Protein AF-A0A924PVJ4-F1 (afdb_monomer)

pLDDT: mean 92.52, std 4.92, range [64.56, 98.62]

Solvent-accessible surface area (backbone atoms only — not comparable to full-atom values): 4918 Å² total; per-residue (Å²): 134,85,91,56,91,48,78,90,68,40,93,68,89,48,82,87,71,52,72,99,71,83,89,83,83,83,82,90,58,88,91,54,81,90,74,87,56,73,70,67,55,64,70,49,51,66,58,52,53,42,49,53,48,22,72,76,66,74,52,81,74,88,61,82,79,86,69,136

Structure (mmCIF, N/CA/C/O backbone):
data_AF-A0A924PVJ4-F1
#
_entry.id   AF-A0A924PVJ4-F1
#
loop_
_atom_site.group_PDB
_atom_site.id
_atom_site.type_symbol
_atom_site.label_atom_id
_atom_site.label_alt_id
_atom_site.label_comp_id
_atom_site.label_asym_id
_atom_site.label_entity_id
_atom_site.label_seq_id
_atom_site.pdbx_PDB_ins_code
_atom_site.Cartn_x
_atom_site.Cartn_y
_atom_site.Cartn_z
_atom_site.occupancy
_atom_site.B_iso_or_equiv
_atom_site.auth_seq_id
_atom_site.auth_comp_id
_atom_site.auth_asym_id
_atom_site.auth_atom_id
_atom_site.pdbx_PDB_model_num
ATOM 1 N N . MET A 1 1 ? -10.913 21.262 12.350 1.00 64.56 1 MET A N 1
ATOM 2 C CA . MET A 1 1 ? -10.174 21.172 13.626 1.00 64.56 1 MET A CA 1
ATOM 3 C C . MET A 1 1 ? -9.121 20.095 13.449 1.00 64.56 1 MET A C 1
ATOM 5 O O . MET A 1 1 ? -9.479 19.018 12.991 1.00 64.56 1 MET A O 1
ATOM 9 N N . MET A 1 2 ? -7.848 20.406 13.681 1.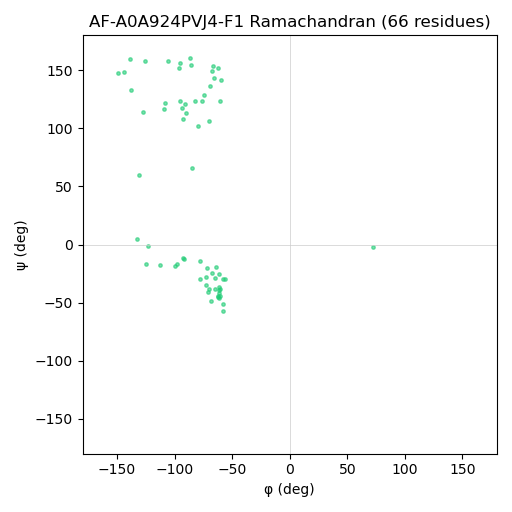00 77.00 2 MET A N 1
ATOM 10 C CA . MET A 1 2 ? -6.755 19.437 13.558 1.00 77.00 2 MET A CA 1
ATOM 11 C C . MET A 1 2 ? -6.694 18.630 14.860 1.00 77.00 2 MET A C 1
ATOM 13 O O . MET A 1 2 ? -6.648 19.228 15.931 1.00 77.00 2 MET A O 1
ATOM 17 N N . THR A 1 3 ? -6.799 17.303 14.778 1.00 87.31 3 THR A N 1
ATOM 18 C CA . THR A 1 3 ? -6.953 16.424 15.956 1.00 87.31 3 THR A CA 1
ATOM 19 C C . THR A 1 3 ? -5.630 15.890 16.501 1.00 87.31 3 THR A C 1
ATOM 21 O O . THR A 1 3 ? -5.613 15.339 17.594 1.00 87.31 3 THR A O 1
ATOM 24 N N . SER A 1 4 ? -4.534 16.052 15.759 1.00 92.44 4 SER A N 1
ATOM 25 C CA . SER A 1 4 ? -3.189 15.607 16.12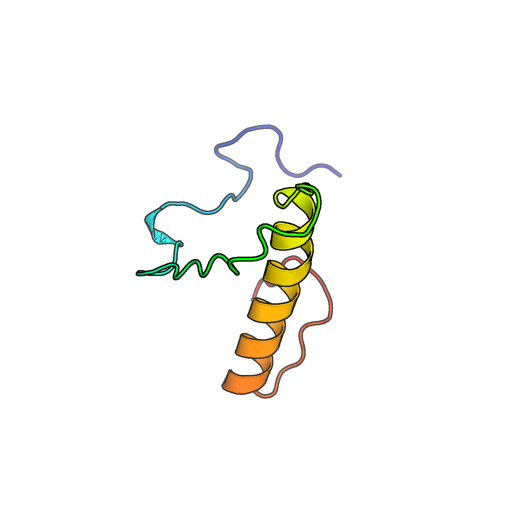8 1.00 92.44 4 SER A CA 1
ATOM 26 C C . SER A 1 4 ? -2.142 16.545 15.516 1.00 92.44 4 SER A C 1
ATOM 28 O O . SER A 1 4 ? -2.368 17.104 14.439 1.00 92.44 4 SER A O 1
ATOM 30 N N . VAL A 1 5 ? -1.018 16.732 16.214 1.00 94.75 5 VAL A N 1
ATOM 31 C CA . VAL A 1 5 ? 0.124 17.570 15.792 1.00 94.75 5 VAL A CA 1
ATOM 32 C C . VAL A 1 5 ? 1.473 16.865 15.962 1.00 94.75 5 VAL A C 1
ATOM 34 O O . VAL A 1 5 ? 2.521 17.471 1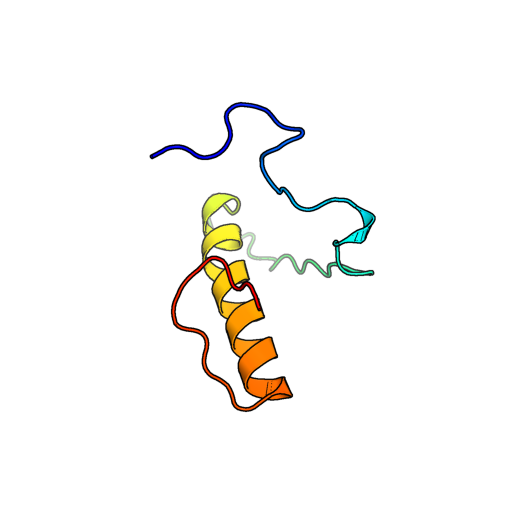5.748 1.00 94.75 5 VAL A O 1
ATOM 37 N N . ASP A 1 6 ? 1.460 15.598 16.362 1.00 93.25 6 ASP A N 1
ATOM 38 C CA . ASP A 1 6 ? 2.652 14.815 16.659 1.00 93.25 6 ASP A CA 1
ATOM 39 C C . ASP A 1 6 ? 2.503 13.390 16.110 1.00 93.25 6 ASP A C 1
ATOM 41 O O . ASP A 1 6 ? 1.400 12.907 15.857 1.00 93.25 6 ASP A O 1
ATOM 45 N N . TRP A 1 7 ? 3.631 12.709 15.926 1.00 91.38 7 TRP A N 1
ATOM 46 C CA . TRP A 1 7 ? 3.671 11.358 15.363 1.00 91.38 7 TRP A CA 1
ATOM 47 C C . TRP A 1 7 ? 3.043 10.293 16.259 1.00 91.38 7 TRP A C 1
ATOM 49 O O . TRP A 1 7 ? 2.632 9.253 15.762 1.00 91.38 7 TRP A O 1
ATOM 59 N N . SER A 1 8 ? 2.991 10.526 17.572 1.00 90.38 8 SER A N 1
ATOM 60 C CA . SER A 1 8 ? 2.443 9.551 18.515 1.00 90.38 8 SER A CA 1
ATOM 61 C C . SER A 1 8 ? 0.915 9.547 18.511 1.00 90.38 8 SER A C 1
ATOM 63 O O . SER A 1 8 ? 0.304 8.508 18.744 1.00 90.38 8 SER A O 1
ATOM 65 N N . SER A 1 9 ? 0.298 10.695 18.218 1.00 91.31 9 SER A N 1
ATOM 66 C CA . SER A 1 9 ? -1.153 10.863 18.163 1.00 91.31 9 SER A CA 1
ATOM 67 C C . SER A 1 9 ? -1.728 10.777 16.746 1.00 91.31 9 SER A C 1
ATOM 69 O O . SER A 1 9 ? -2.938 10.587 16.604 1.00 91.31 9 SER A O 1
ATOM 71 N N . TYR A 1 10 ? -0.902 10.903 15.698 1.00 92.38 10 TYR A N 1
ATOM 72 C CA . TYR A 1 10 ? -1.336 10.731 14.311 1.00 92.38 10 TYR A CA 1
ATOM 73 C C . TYR A 1 10 ? -1.174 9.265 13.883 1.00 92.38 10 TYR A C 1
ATOM 75 O O . TYR A 1 10 ? -0.042 8.795 13.767 1.00 92.38 10 TYR A O 1
ATOM 83 N N . PRO A 1 11 ? -2.268 8.526 13.623 1.00 89.31 11 PRO A N 1
ATOM 84 C CA . PRO A 1 11 ? -2.175 7.112 13.293 1.00 89.31 11 PRO A CA 1
ATOM 85 C C . PRO A 1 11 ? -1.552 6.931 11.904 1.00 89.31 11 PRO A C 1
ATOM 87 O O . PRO A 1 11 ? -2.191 7.175 10.878 1.00 89.31 11 PRO A O 1
ATOM 90 N N . ILE A 1 12 ? -0.297 6.490 11.889 1.00 91.12 12 ILE A N 1
ATOM 91 C CA . ILE A 1 12 ? 0.387 5.957 10.711 1.00 91.12 12 ILE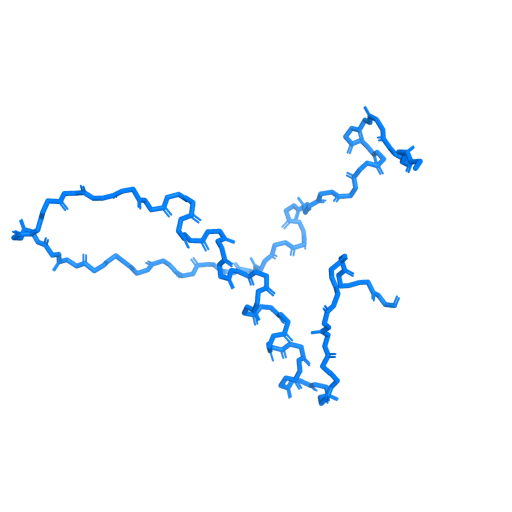 A CA 1
ATOM 92 C C . ILE A 1 12 ? 0.512 4.442 10.837 1.00 91.12 12 ILE A C 1
ATOM 94 O O . ILE A 1 12 ? 0.469 3.899 11.938 1.00 91.12 12 ILE A O 1
ATOM 98 N N . LEU A 1 13 ? 0.678 3.780 9.698 1.00 91.00 13 LEU A N 1
ATOM 99 C CA . LEU A 1 13 ? 0.902 2.342 9.622 1.00 91.00 13 LEU A CA 1
ATOM 100 C C . LEU A 1 13 ? 2.195 1.963 10.374 1.00 91.00 13 LEU A C 1
ATOM 102 O O . LEU A 1 13 ? 3.264 2.490 10.063 1.00 91.00 13 LEU A O 1
ATOM 106 N N . ASP A 1 14 ? 2.096 1.063 11.355 1.00 92.44 14 ASP A N 1
ATOM 107 C CA . ASP A 1 14 ? 3.237 0.435 12.036 1.00 92.44 14 ASP A CA 1
ATOM 108 C C . ASP A 1 14 ? 3.679 -0.810 11.241 1.00 92.44 14 ASP A C 1
ATOM 110 O O . ASP A 1 14 ? 2.916 -1.365 10.451 1.00 92.44 14 ASP A O 1
ATOM 114 N N . ILE A 1 15 ? 4.905 -1.300 11.448 1.00 93.44 15 ILE A N 1
ATOM 115 C CA . ILE A 1 15 ? 5.388 -2.515 10.770 1.00 93.44 15 ILE A CA 1
ATOM 116 C C . ILE A 1 15 ? 4.476 -3.723 11.025 1.00 93.44 15 ILE A C 1
ATOM 118 O O . ILE A 1 15 ? 4.356 -4.597 10.174 1.00 93.44 15 ILE A O 1
ATOM 122 N N . ARG A 1 16 ? 3.806 -3.758 12.181 1.00 94.19 16 ARG A N 1
ATOM 123 C CA . ARG A 1 16 ? 2.862 -4.823 12.550 1.00 94.19 16 ARG A CA 1
ATOM 124 C C . ARG A 1 16 ? 1.547 -4.776 11.771 1.00 94.19 16 ARG A C 1
ATOM 126 O O . ARG A 1 16 ? 0.856 -5.787 11.722 1.00 94.19 16 ARG A O 1
ATOM 133 N N . ASP A 1 17 ? 1.216 -3.630 11.184 1.00 92.31 17 ASP A N 1
ATOM 134 C CA . ASP A 1 17 ? 0.015 -3.433 10.367 1.00 92.31 17 ASP A CA 1
ATOM 135 C C . ASP A 1 17 ? 0.290 -3.700 8.874 1.00 92.31 17 ASP A C 1
ATOM 137 O O . ASP A 1 17 ? -0.640 -3.784 8.068 1.00 92.31 17 ASP A O 1
ATOM 141 N N . ALA A 1 18 ? 1.567 -3.813 8.482 1.00 92.69 18 ALA A N 1
ATOM 142 C CA . ALA A 1 18 ? 1.964 -4.131 7.117 1.00 92.69 18 ALA A CA 1
ATOM 143 C C . ALA A 1 18 ? 1.572 -5.576 6.745 1.00 92.69 18 ALA A C 1
ATOM 145 O O . ALA A 1 18 ? 1.578 -6.464 7.602 1.00 92.69 18 ALA A O 1
ATOM 146 N N . PRO A 1 19 ? 1.269 -5.854 5.462 1.00 92.94 19 PRO A N 1
ATOM 147 C CA . PRO A 1 19 ? 1.072 -7.225 5.01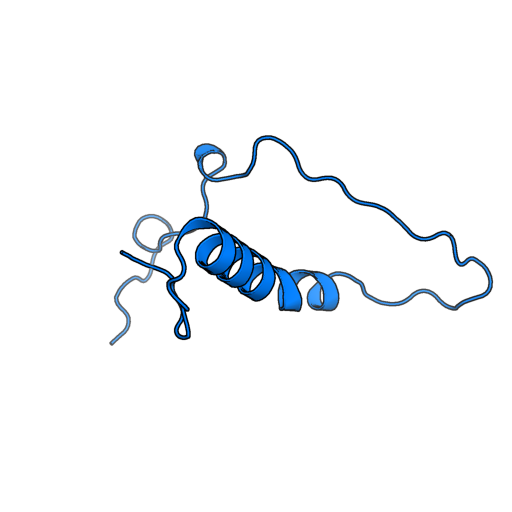2 1.00 92.94 19 PRO A CA 1
ATOM 148 C C . PRO A 1 19 ? 2.360 -8.042 5.178 1.00 92.94 19 PRO A C 1
ATOM 150 O O . PRO A 1 19 ? 3.464 -7.515 5.063 1.00 92.94 19 PRO A O 1
ATOM 153 N N . GLU A 1 20 ? 2.215 -9.355 5.364 1.00 95.56 20 GLU A N 1
ATOM 154 C CA . GLU A 1 20 ? 3.348 -10.285 5.495 1.00 95.56 20 GLU A CA 1
ATOM 155 C C . GLU A 1 20 ? 4.288 -10.252 4.275 1.00 95.56 20 GLU A C 1
ATOM 157 O O . GLU A 1 20 ? 5.491 -10.474 4.400 1.00 95.56 20 GLU A O 1
ATOM 162 N N . SER A 1 21 ? 3.755 -9.953 3.085 1.00 95.56 21 SER A N 1
ATOM 163 C CA . SER A 1 21 ? 4.541 -9.834 1.857 1.00 95.56 21 SER A CA 1
ATOM 164 C C . SER A 1 21 ? 4.021 -8.734 0.930 1.00 95.56 21 SER A C 1
ATOM 166 O O . SER A 1 21 ? 2.821 -8.465 0.859 1.00 95.56 21 SER A O 1
ATOM 168 N N . ILE A 1 22 ? 4.945 -8.118 0.186 1.00 93.81 22 ILE A N 1
ATOM 169 C CA . ILE A 1 22 ? 4.664 -7.187 -0.912 1.00 93.81 22 ILE A CA 1
ATOM 170 C C . ILE A 1 22 ? 5.434 -7.682 -2.135 1.00 93.81 22 ILE A C 1
ATOM 172 O O . ILE A 1 22 ? 6.664 -7.670 -2.153 1.00 93.81 22 ILE A O 1
ATOM 176 N N . ASN A 1 23 ? 4.708 -8.115 -3.164 1.00 95.31 23 ASN A N 1
ATOM 177 C CA . ASN A 1 23 ? 5.302 -8.581 -4.413 1.00 95.31 23 ASN A CA 1
ATOM 178 C C . ASN A 1 23 ? 5.368 -7.429 -5.418 1.00 95.31 23 ASN A C 1
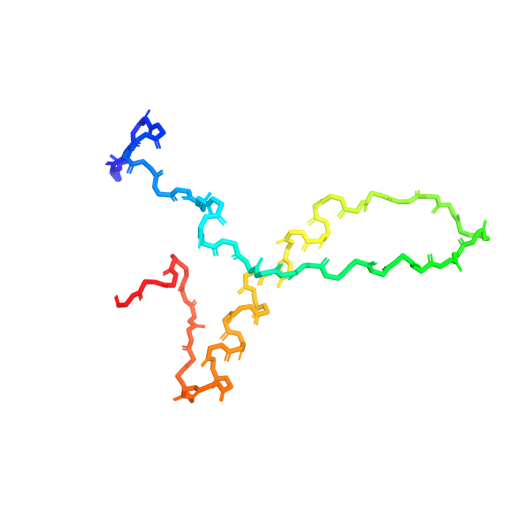ATOM 180 O O . ASN A 1 23 ? 4.335 -6.911 -5.841 1.00 95.31 23 ASN A O 1
ATOM 184 N N . VAL A 1 24 ? 6.581 -7.051 -5.823 1.00 93.69 24 VAL A N 1
ATOM 185 C CA . VAL A 1 24 ? 6.818 -5.988 -6.807 1.00 93.69 24 VAL A CA 1
ATOM 186 C C . VAL A 1 24 ? 7.293 -6.611 -8.113 1.00 93.69 24 VAL A C 1
ATOM 188 O O . VAL A 1 24 ? 8.318 -7.290 -8.149 1.00 93.69 24 VAL A O 1
ATOM 191 N N . VAL A 1 25 ? 6.557 -6.363 -9.196 1.00 93.31 25 VAL A N 1
ATOM 192 C CA . VAL A 1 25 ? 6.913 -6.824 -10.543 1.00 93.31 25 VAL A CA 1
ATOM 193 C C . VAL A 1 25 ? 7.330 -5.622 -11.380 1.00 93.31 25 VAL A C 1
ATOM 195 O O . VAL A 1 25 ? 6.528 -4.727 -11.638 1.00 93.31 25 VAL A O 1
ATOM 198 N N . LEU A 1 26 ? 8.589 -5.607 -11.817 1.00 90.69 26 LEU A N 1
ATOM 199 C CA . LEU A 1 26 ? 9.097 -4.604 -12.748 1.00 90.69 26 LEU A CA 1
ATOM 200 C C . LEU A 1 26 ? 8.920 -5.108 -14.178 1.00 90.69 26 LEU A C 1
ATOM 202 O O . LEU A 1 26 ? 9.455 -6.153 -14.549 1.00 90.69 26 LEU A O 1
ATOM 206 N N . MET A 1 27 ? 8.173 -4.361 -14.987 1.00 90.31 27 MET A N 1
ATOM 207 C CA . MET A 1 27 ? 8.038 -4.659 -16.411 1.00 90.31 27 MET A CA 1
ATOM 208 C C . MET A 1 27 ? 9.306 -4.219 -17.146 1.00 90.31 27 MET A C 1
ATOM 210 O O . MET A 1 27 ? 9.703 -3.056 -17.071 1.00 90.31 27 MET A O 1
ATOM 214 N N . ASN A 1 28 ? 9.946 -5.152 -17.851 1.00 91.88 28 ASN A N 1
ATOM 215 C CA . ASN A 1 28 ? 11.160 -4.882 -18.614 1.00 91.88 28 ASN A CA 1
ATOM 216 C C . ASN A 1 28 ? 10.807 -4.227 -19.957 1.00 91.88 28 ASN A C 1
ATOM 218 O O . ASN A 1 28 ? 10.368 -4.920 -20.871 1.00 91.88 28 ASN A O 1
ATOM 222 N N . HIS A 1 29 ? 10.984 -2.908 -20.052 1.00 92.62 29 HIS A N 1
ATOM 223 C CA . HIS A 1 29 ? 10.614 -2.106 -21.225 1.00 92.62 29 HIS A CA 1
ATOM 224 C C . HIS A 1 29 ? 11.779 -1.189 -21.672 1.00 92.62 29 HIS A C 1
ATOM 226 O O . HIS A 1 29 ? 11.657 0.040 -21.626 1.00 92.62 29 HIS A O 1
ATOM 232 N N . PRO A 1 30 ? 12.949 -1.762 -22.031 1.00 94.00 30 PRO A N 1
ATOM 233 C CA . PRO A 1 30 ? 14.203 -1.027 -22.260 1.00 94.00 30 PRO A CA 1
ATOM 234 C C . PRO A 1 30 ? 14.162 -0.039 -23.436 1.00 94.00 30 PRO A C 1
ATOM 236 O O . PRO A 1 30 ? 15.002 0.853 -23.526 1.00 94.00 30 PRO A O 1
ATOM 239 N N . GLU A 1 31 ? 13.208 -0.198 -24.347 1.00 97.19 31 GLU A N 1
ATOM 240 C CA . GLU A 1 31 ? 12.970 0.663 -25.501 1.00 97.19 31 GLU A CA 1
ATOM 241 C C . GLU A 1 31 ? 12.245 1.973 -25.156 1.00 97.19 31 GLU A C 1
ATOM 243 O O . GLU A 1 31 ? 12.221 2.890 -25.977 1.00 97.19 31 GLU A O 1
ATOM 248 N N . ALA A 1 32 ? 11.652 2.081 -23.961 1.00 94.69 32 ALA A N 1
ATOM 249 C CA . ALA A 1 32 ? 10.997 3.303 -23.500 1.00 94.69 32 ALA A CA 1
ATOM 250 C C . ALA A 1 32 ? 11.926 4.146 -22.621 1.00 94.69 32 ALA A C 1
ATOM 252 O O . ALA A 1 32 ? 12.792 3.639 -21.909 1.00 94.69 32 ALA A O 1
ATOM 253 N N . ALA A 1 33 ? 11.704 5.461 -22.632 1.00 95.06 33 ALA A N 1
ATOM 254 C CA . ALA A 1 33 ? 12.372 6.353 -21.696 1.00 95.06 33 ALA A CA 1
ATOM 255 C C . ALA A 1 33 ? 11.916 6.063 -20.249 1.00 95.06 33 ALA A C 1
ATOM 257 O O . ALA A 1 33 ? 10.731 5.792 -20.032 1.00 95.06 33 ALA A O 1
ATOM 258 N N . PRO A 1 34 ? 12.808 6.165 -19.245 1.00 91.31 34 PRO A N 1
ATOM 259 C CA . PRO A 1 34 ? 12.428 6.011 -17.846 1.00 91.31 34 PRO A CA 1
ATOM 260 C C . PRO A 1 34 ? 11.372 7.035 -17.414 1.00 91.31 34 PRO A C 1
ATOM 262 O O . PRO A 1 34 ? 11.453 8.215 -17.760 1.00 91.31 34 PRO A O 1
ATOM 265 N N . THR A 1 35 ? 10.420 6.599 -16.590 1.00 91.00 35 THR A N 1
ATOM 266 C CA . THR A 1 35 ? 9.386 7.457 -15.995 1.00 91.00 35 THR A CA 1
ATOM 267 C C . THR A 1 35 ? 9.360 7.318 -14.476 1.00 91.00 35 THR A C 1
ATOM 269 O O . THR A 1 35 ? 9.791 6.307 -13.922 1.00 91.00 35 THR A O 1
ATOM 272 N N . GLY A 1 36 ? 8.820 8.320 -13.779 1.00 90.81 36 GLY A N 1
ATOM 273 C CA . GLY A 1 36 ? 8.634 8.254 -12.329 1.00 90.81 36 GLY A CA 1
ATOM 274 C C . GLY A 1 36 ? 7.556 7.242 -11.923 1.00 90.81 36 GLY A C 1
ATOM 275 O O . GLY A 1 36 ? 6.485 7.208 -12.522 1.00 90.81 36 GLY A O 1
ATOM 276 N N . ALA A 1 37 ? 7.828 6.450 -10.882 1.00 89.94 37 ALA A N 1
ATOM 277 C CA . ALA A 1 37 ? 6.898 5.443 -10.353 1.00 89.94 37 ALA A CA 1
ATOM 278 C C . ALA A 1 37 ? 6.363 5.760 -8.942 1.00 89.94 37 ALA A C 1
ATOM 280 O O . ALA A 1 37 ? 5.344 5.201 -8.541 1.00 89.94 37 ALA A O 1
ATOM 281 N N . GLY A 1 38 ? 7.015 6.665 -8.200 1.00 90.25 38 GLY A N 1
ATOM 282 C CA . GLY A 1 38 ? 6.688 6.938 -6.794 1.00 90.25 38 GLY A CA 1
ATOM 283 C C . GLY A 1 38 ? 5.237 7.376 -6.587 1.00 90.25 38 GLY A C 1
ATOM 284 O O . GLY A 1 38 ? 4.478 6.710 -5.902 1.00 90.25 38 GLY A O 1
ATOM 285 N N . GLU A 1 39 ? 4.803 8.452 -7.243 1.00 93.69 39 GLU A N 1
ATOM 286 C CA . GLU A 1 39 ? 3.421 8.926 -7.080 1.00 93.69 39 GLU A CA 1
ATOM 287 C C . GLU A 1 39 ? 2.387 8.024 -7.761 1.00 93.69 39 GLU A C 1
ATOM 289 O O . GLU A 1 39 ? 1.263 7.894 -7.281 1.00 93.69 39 GLU A O 1
ATOM 294 N N . ALA A 1 40 ? 2.736 7.434 -8.908 1.00 90.00 40 ALA A N 1
ATOM 295 C CA . ALA A 1 40 ? 1.802 6.631 -9.692 1.00 90.00 40 ALA A CA 1
ATOM 296 C C . ALA A 1 40 ? 1.359 5.372 -8.932 1.00 90.00 40 ALA A C 1
ATOM 298 O O . ALA A 1 40 ? 0.184 5.014 -8.983 1.00 90.00 40 ALA A O 1
ATOM 299 N N . THR A 1 41 ? 2.282 4.744 -8.198 1.00 87.56 41 THR A N 1
ATOM 300 C CA . THR A 1 41 ? 2.007 3.558 -7.374 1.00 87.56 41 THR A CA 1
ATOM 301 C C . THR A 1 41 ? 1.109 3.892 -6.179 1.00 87.56 41 THR A C 1
ATOM 303 O O . THR A 1 41 ? 0.052 3.278 -6.035 1.00 87.56 41 THR A O 1
ATOM 306 N N . CYS A 1 42 ? 1.412 4.947 -5.415 1.00 89.69 42 CYS A N 1
ATOM 307 C CA . CYS A 1 42 ? 0.616 5.332 -4.240 1.00 89.69 42 CYS A CA 1
ATOM 308 C C . CYS A 1 42 ? -0.852 5.694 -4.554 1.00 89.69 42 CYS A C 1
ATOM 310 O O . CYS A 1 42 ? -1.724 5.580 -3.694 1.00 89.69 42 CYS A O 1
ATOM 312 N N . ARG A 1 43 ? -1.168 6.130 -5.784 1.00 90.12 43 ARG A N 1
ATOM 313 C CA . ARG A 1 43 ? -2.535 6.548 -6.163 1.00 90.12 43 ARG A CA 1
ATOM 314 C C . ARG A 1 43 ? -3.560 5.414 -6.136 1.00 90.12 43 ARG A C 1
ATOM 316 O O . ARG A 1 43 ? -4.743 5.686 -5.936 1.00 90.12 43 ARG A O 1
ATOM 323 N N . VAL A 1 44 ? -3.144 4.170 -6.371 1.00 92.25 44 VAL A N 1
ATOM 324 C CA . VAL A 1 44 ? -4.072 3.037 -6.554 1.00 92.25 44 VAL A CA 1
ATOM 325 C C . VAL A 1 44 ? -4.237 2.167 -5.308 1.00 92.25 44 VAL A C 1
ATOM 327 O O . VAL A 1 44 ? -5.240 1.463 -5.192 1.00 92.25 44 VAL A O 1
ATOM 330 N N . GLU A 1 45 ? -3.313 2.254 -4.350 1.00 92.31 45 GLU A N 1
ATOM 331 C CA . GLU A 1 45 ? -3.255 1.388 -3.164 1.00 92.31 45 GLU A CA 1
ATOM 332 C C . GLU A 1 45 ? -4.539 1.450 -2.325 1.00 92.31 45 GLU A C 1
ATOM 334 O O . GLU A 1 45 ? -5.175 0.428 -2.070 1.00 92.31 45 GLU A O 1
ATOM 339 N N . SER A 1 46 ? -4.990 2.658 -1.968 1.00 92.81 46 SER A N 1
ATOM 340 C CA . SER A 1 46 ? -6.201 2.841 -1.150 1.00 92.81 46 SER A CA 1
ATOM 341 C C . SER A 1 46 ? -7.454 2.273 -1.830 1.00 92.81 46 SER A C 1
ATOM 343 O O . SER A 1 46 ? -8.314 1.684 -1.178 1.00 92.81 46 SER A O 1
ATOM 345 N N . ALA A 1 47 ? -7.566 2.426 -3.153 1.00 94.81 47 ALA A N 1
ATOM 346 C CA . ALA A 1 47 ? -8.701 1.903 -3.908 1.00 94.81 47 ALA A CA 1
ATOM 347 C C . ALA A 1 47 ? -8.672 0.368 -3.991 1.00 94.81 47 ALA A C 1
ATOM 349 O O . ALA A 1 47 ? -9.721 -0.267 -3.880 1.00 94.81 47 ALA A O 1
ATOM 350 N N . ALA A 1 48 ? -7.485 -0.229 -4.142 1.00 95.62 48 ALA A N 1
ATOM 351 C CA . ALA A 1 48 ? -7.312 -1.678 -4.133 1.00 95.62 48 ALA A CA 1
ATOM 352 C C . ALA A 1 48 ? -7.739 -2.288 -2.787 1.00 95.62 48 ALA A C 1
ATOM 354 O O . ALA A 1 48 ? -8.524 -3.235 -2.774 1.00 95.62 48 ALA A O 1
ATOM 355 N N . VAL A 1 49 ? -7.323 -1.688 -1.665 1.00 94.62 49 VAL A N 1
ATOM 356 C CA . VAL A 1 49 ? -7.732 -2.121 -0.315 1.00 94.62 49 VAL A CA 1
ATOM 357 C C . VAL A 1 49 ? -9.249 -1.994 -0.119 1.00 94.62 49 VAL A C 1
ATOM 359 O O . VAL A 1 49 ? -9.892 -2.939 0.335 1.00 94.62 49 VAL A O 1
ATOM 362 N N . ALA 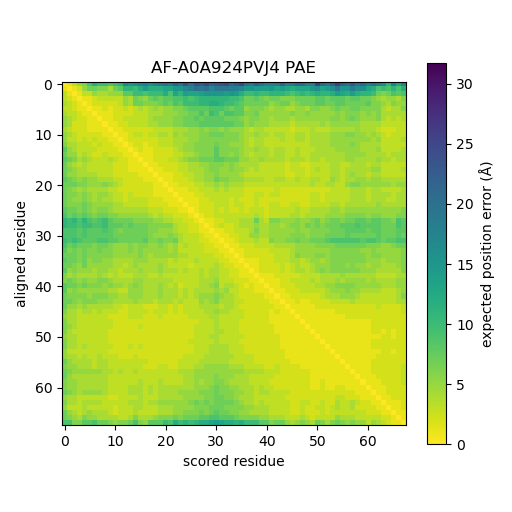A 1 50 ? -9.857 -0.872 -0.524 1.00 96.69 50 ALA A N 1
ATOM 363 C CA . ALA A 1 50 ? -11.310 -0.682 -0.433 1.00 96.69 50 ALA A CA 1
ATOM 364 C C . ALA A 1 50 ? -12.099 -1.715 -1.260 1.00 96.69 50 ALA A C 1
ATOM 366 O O . ALA A 1 50 ? -13.175 -2.159 -0.855 1.00 96.69 50 ALA A O 1
ATOM 367 N N . ASN A 1 51 ? -11.575 -2.094 -2.429 1.00 97.69 51 ASN A N 1
ATOM 368 C CA . ASN A 1 51 ? -12.176 -3.118 -3.277 1.00 97.69 51 ASN A CA 1
ATOM 369 C C . ASN A 1 51 ? -12.039 -4.516 -2.670 1.00 97.69 51 ASN A C 1
ATOM 371 O O . ASN A 1 51 ? -13.012 -5.260 -2.708 1.00 97.69 51 ASN A O 1
ATOM 375 N N . ALA A 1 52 ? -10.890 -4.848 -2.075 1.00 97.00 52 ALA A N 1
ATOM 376 C CA . ALA A 1 52 ? -10.704 -6.107 -1.355 1.00 97.00 52 ALA A CA 1
ATOM 377 C C . ALA A 1 52 ? -11.664 -6.220 -0.158 1.00 97.00 52 ALA A C 1
ATOM 379 O O . ALA A 1 52 ? -12.263 -7.267 0.066 1.00 97.00 52 ALA A O 1
ATOM 380 N N . PHE A 1 53 ? -11.891 -5.120 0.569 1.00 96.88 53 PHE A N 1
ATOM 381 C CA . PHE A 1 53 ? -12.897 -5.080 1.631 1.00 96.88 53 PHE A CA 1
ATOM 382 C C . PHE A 1 53 ? -14.315 -5.317 1.095 1.00 96.88 53 PHE A C 1
ATOM 384 O O . PHE A 1 53 ? -15.080 -6.085 1.679 1.00 96.88 53 PHE A O 1
ATOM 391 N N . PHE A 1 54 ? -14.679 -4.677 -0.021 1.00 97.81 54 PHE A N 1
ATOM 392 C CA . PHE A 1 54 ? -15.973 -4.908 -0.667 1.00 97.81 54 PHE A CA 1
ATOM 393 C C . PHE A 1 54 ? -16.133 -6.361 -1.124 1.00 97.81 54 PHE A C 1
ATOM 395 O O . PHE A 1 54 ? -17.201 -6.928 -0.928 1.00 97.81 54 PHE A O 1
ATOM 402 N N . ASP A 1 55 ? -15.092 -6.960 -1.698 1.00 98.62 55 ASP A N 1
ATOM 403 C CA . ASP A 1 55 ? -15.089 -8.365 -2.113 1.00 98.62 55 ASP A CA 1
ATOM 404 C C . ASP A 1 55 ? -15.322 -9.306 -0.919 1.00 98.62 55 ASP A C 1
ATOM 406 O O . ASP A 1 55 ? -16.184 -10.180 -0.968 1.00 98.62 55 ASP A O 1
ATOM 410 N N . ALA A 1 56 ? -14.649 -9.048 0.206 1.00 98.06 56 ALA A N 1
ATOM 411 C CA . ALA A 1 56 ? -14.770 -9.858 1.414 1.00 98.06 56 ALA A CA 1
ATOM 412 C C . ALA A 1 56 ? -16.102 -9.684 2.172 1.00 98.06 56 ALA A C 1
ATOM 414 O O . ALA A 1 56 ? -16.519 -10.593 2.889 1.00 98.06 56 ALA A O 1
ATOM 415 N N . THR A 1 57 ? -16.757 -8.521 2.073 1.00 97.56 57 THR A N 1
ATOM 416 C CA . THR A 1 57 ? -17.880 -8.154 2.967 1.00 97.56 57 THR A CA 1
ATOM 417 C C . THR A 1 57 ? -19.183 -7.781 2.258 1.00 97.56 57 THR A C 1
ATOM 419 O O . THR A 1 57 ? -20.229 -7.694 2.898 1.00 97.56 57 THR A O 1
ATOM 422 N N . GLY A 1 58 ? -19.144 -7.487 0.958 1.00 97.75 58 GLY A N 1
ATOM 423 C CA . GLY A 1 58 ? -20.245 -6.875 0.208 1.00 97.75 58 GLY A CA 1
ATOM 424 C C . GLY A 1 58 ? -20.496 -5.390 0.523 1.00 97.75 58 GLY A C 1
ATOM 425 O O . GLY A 1 58 ? -21.359 -4.768 -0.100 1.00 97.75 58 GLY A O 1
ATOM 426 N N . VAL A 1 59 ? -19.757 -4.778 1.458 1.00 96.94 59 VAL A N 1
ATOM 427 C CA . VAL A 1 59 ? -19.956 -3.382 1.880 1.00 96.94 59 VAL A CA 1
ATOM 428 C C . VAL A 1 59 ? -19.017 -2.446 1.123 1.00 96.94 59 VAL A C 1
ATOM 430 O O . VAL A 1 59 ? -17.798 -2.600 1.128 1.00 96.94 59 VAL A O 1
ATOM 433 N N . ARG A 1 60 ? -19.582 -1.438 0.443 1.00 97.31 60 ARG A N 1
ATOM 434 C CA . ARG A 1 60 ? -18.806 -0.500 -0.384 1.00 97.31 60 ARG A CA 1
ATOM 435 C C . ARG A 1 60 ? -18.396 0.738 0.409 1.00 97.31 60 ARG A C 1
ATOM 437 O O . ARG A 1 60 ? -19.212 1.638 0.619 1.00 97.31 60 ARG A O 1
ATOM 444 N N . LEU A 1 61 ? -17.112 0.830 0.736 1.00 96.25 61 LEU A N 1
ATOM 445 C CA . LEU A 1 61 ? -16.505 2.024 1.322 1.00 96.25 61 LEU A CA 1
ATOM 446 C C . LEU A 1 61 ? -16.336 3.111 0.250 1.00 96.25 61 LEU A C 1
ATOM 448 O O . LEU A 1 61 ? -15.822 2.858 -0.837 1.00 96.25 61 LEU A O 1
ATOM 452 N N . ARG A 1 62 ? -16.814 4.325 0.542 1.00 95.56 62 ARG A N 1
ATOM 453 C CA . ARG A 1 62 ? -16.756 5.486 -0.374 1.00 95.56 62 ARG A CA 1
ATOM 454 C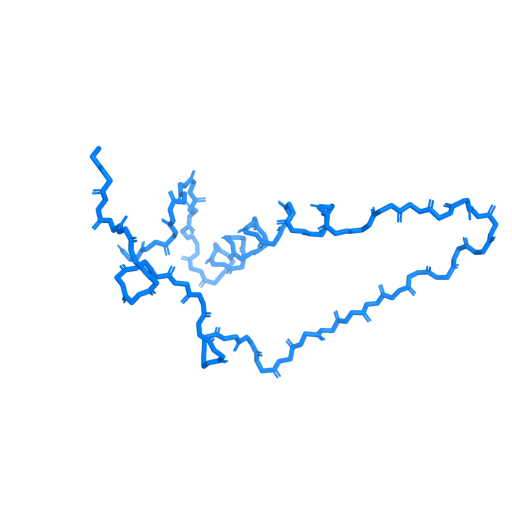 C . ARG A 1 62 ? -16.044 6.699 0.224 1.00 95.56 62 ARG A C 1
ATOM 456 O O . ARG A 1 62 ? -15.940 7.730 -0.432 1.00 95.56 62 ARG A O 1
ATOM 463 N N . ARG A 1 63 ? -15.587 6.593 1.472 1.00 94.94 63 ARG A N 1
ATOM 464 C CA . ARG A 1 63 ? -14.956 7.676 2.225 1.00 94.94 63 ARG A CA 1
ATOM 465 C C . ARG A 1 63 ? -13.751 7.130 2.980 1.00 94.94 63 ARG A C 1
ATOM 467 O O . ARG A 1 63 ? -13.858 6.094 3.624 1.00 94.94 63 ARG A O 1
ATOM 474 N N . ALA A 1 64 ? -12.637 7.847 2.887 1.00 91.88 64 ALA A N 1
ATOM 475 C CA . ALA A 1 64 ? -11.456 7.627 3.710 1.00 91.88 64 ALA A CA 1
ATOM 476 C C . ALA A 1 64 ? -11.469 8.564 4.944 1.00 91.88 64 ALA A C 1
ATOM 478 O O . ALA A 1 64 ? -12.087 9.637 4.873 1.00 91.88 64 ALA A O 1
ATOM 479 N N . PRO A 1 65 ? -10.769 8.212 6.040 1.00 91.94 65 PRO A N 1
ATOM 480 C CA . PRO A 1 65 ? -10.145 6.908 6.287 1.00 91.94 65 PRO A CA 1
ATOM 481 C C . PRO A 1 65 ? -11.192 5.794 6.461 1.00 91.94 65 PRO A C 1
ATOM 483 O O . PRO A 1 65 ? -12.335 6.057 6.825 1.00 91.94 65 PRO A O 1
ATOM 486 N N . MET A 1 66 ? -10.801 4.556 6.156 1.00 92.25 66 MET A N 1
ATOM 487 C CA . MET A 1 66 ? -11.663 3.368 6.219 1.00 92.25 66 MET A CA 1
ATOM 488 C C . MET A 1 66 ? -11.691 2.793 7.640 1.00 92.25 66 MET A C 1
ATOM 490 O O . MET A 1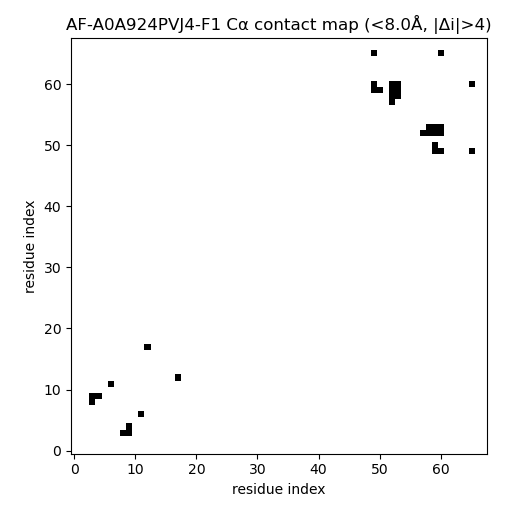 66 ? -11.151 1.722 7.900 1.00 92.25 66 MET A O 1
ATOM 494 N N . THR A 1 67 ? -12.253 3.550 8.577 1.00 88.25 67 THR A N 1
ATOM 495 C CA . THR A 1 67 ? -12.403 3.124 9.974 1.00 88.25 67 THR A CA 1
ATOM 496 C C . THR A 1 67 ? -13.688 2.308 10.164 1.00 88.25 67 THR A C 1
ATOM 498 O O . THR A 1 67 ? -14.625 2.509 9.384 1.00 88.25 67 THR A O 1
ATOM 501 N N . PRO A 1 68 ? -13.751 1.418 11.174 1.00 83.44 68 PRO A N 1
ATOM 502 C CA . PRO A 1 68 ? -14.994 0.766 11.594 1.00 83.44 68 PRO A CA 1
ATOM 503 C C . PRO A 1 68 ? -16.139 1.743 11.887 1.00 83.44 68 PRO A C 1
ATOM 505 O O . PRO A 1 68 ? -15.850 2.908 12.258 1.00 83.44 68 PRO A O 1
#

Sequence (68 aa):
MMTSVDWSSYPILDIRDAPESINVVLMNHPEAAPTGAGEATCRVESAAVANAFFDATGVRLRRAPMTP

Radius of gyration: 16.58 Å; Cα contacts (8 Å, |Δi|>4): 17; chains: 1; bounding box: 34×32×44 Å

Foldseek 3Di:
DDPDDDPVRDDDDDPVNDDPDDDDDDDDDVVDDDDDDVVVVVVCVCVVVQVVVCVVPVDHDDDPPPDD

Mean predicted aligned error: 4.18 Å

Secondary structure (DSSP, 8-state):
-----STTTS----GGGS-S---------TTSPP---HHHHHHHHHHHHHHHHHHHHS----SSS---